Protein AF-A0A836P4I2-F1 (afdb_monomer_lite)

Sequence (95 aa):
MGRRAKKPPKLWDNDDLAFAFNSAADFLEMEEWPEDDGGRQVAAYKEAARRIRRMADRLPAVGPVTEAEKKMRGFTDARRLAGQAGVVRGRSSKP

Structure (mmCIF, N/CA/C/O backbone):
data_AF-A0A836P4I2-F1
#
_entry.id   AF-A0A836P4I2-F1
#
loop_
_atom_site.group_PDB
_atom_site.id
_atom_site.type_symbol
_atom_site.label_atom_id
_atom_site.label_alt_id
_atom_site.label_comp_id
_atom_site.label_asym_id
_atom_site.label_entity_id
_atom_site.label_seq_id
_atom_site.pdbx_PDB_ins_code
_atom_site.Cartn_x
_atom_site.Cartn_y
_atom_site.Cartn_z
_atom_site.occupancy
_atom_site.B_iso_or_equiv
_atom_site.auth_seq_id
_atom_site.auth_comp_id
_atom_site.auth_asym_id
_atom_site.auth_atom_id
_atom_site.pdbx_PDB_model_num
ATOM 1 N N . MET A 1 1 ? -4.660 11.498 45.451 1.00 46.19 1 MET A N 1
ATOM 2 C CA . MET A 1 1 ? -5.408 11.474 44.172 1.00 46.19 1 MET A CA 1
ATOM 3 C C . MET A 1 1 ? -4.422 11.344 43.017 1.00 46.19 1 MET A C 1
ATOM 5 O O . MET A 1 1 ? -3.675 12.281 42.768 1.00 46.19 1 MET A O 1
ATOM 9 N N . GLY A 1 2 ? -4.356 10.185 42.356 1.00 60.25 2 GLY A N 1
ATOM 10 C CA . GLY A 1 2 ? -3.480 9.988 41.196 1.00 60.25 2 GLY A CA 1
ATOM 11 C C . GLY A 1 2 ? -4.092 10.618 39.945 1.00 60.25 2 GLY A C 1
ATOM 12 O O . GLY A 1 2 ? -5.220 10.287 39.582 1.00 60.25 2 GLY A O 1
ATOM 13 N N . ARG A 1 3 ? -3.375 11.536 39.287 1.00 63.72 3 ARG A N 1
ATOM 14 C CA . ARG A 1 3 ? -3.795 12.084 37.989 1.00 63.72 3 ARG A CA 1
ATOM 15 C C . ARG A 1 3 ? -3.774 10.941 36.972 1.00 63.72 3 ARG A C 1
ATOM 17 O O . ARG A 1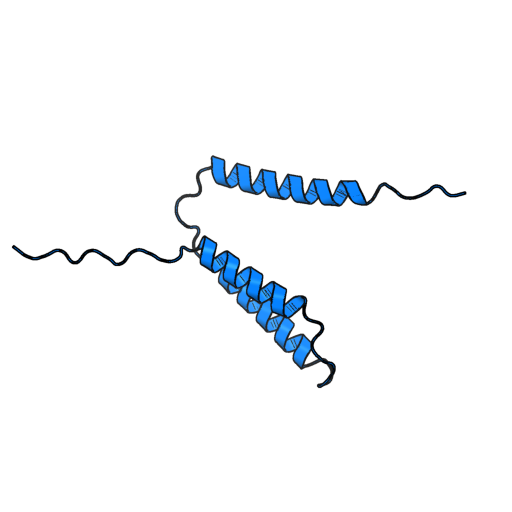 3 ? -2.702 10.471 36.603 1.00 63.72 3 ARG A O 1
ATOM 24 N N . ARG A 1 4 ? -4.944 10.479 36.520 1.00 67.25 4 ARG A N 1
ATOM 25 C CA . ARG A 1 4 ? -5.032 9.601 35.345 1.00 67.25 4 ARG A CA 1
ATOM 26 C C . ARG A 1 4 ? -4.478 10.376 34.152 1.00 67.25 4 ARG A C 1
ATOM 28 O O . ARG A 1 4 ? -5.075 11.370 33.741 1.00 67.25 4 ARG A O 1
ATOM 35 N N . ALA A 1 5 ? -3.335 9.946 33.624 1.00 70.38 5 ALA A N 1
ATOM 36 C CA . ALA A 1 5 ? -2.801 10.484 32.383 1.00 70.38 5 ALA A CA 1
ATOM 37 C C . ALA A 1 5 ? -3.844 10.269 31.274 1.00 70.38 5 ALA A C 1
ATOM 39 O O . ALA A 1 5 ? -4.254 9.135 31.011 1.00 70.38 5 ALA A O 1
ATOM 40 N N . LYS A 1 6 ? -4.324 11.358 30.663 1.00 73.12 6 LYS A N 1
ATOM 41 C CA . LYS A 1 6 ? -5.180 11.269 29.476 1.00 73.12 6 LYS A CA 1
ATOM 42 C C . LYS A 1 6 ? -4.340 10.643 28.364 1.00 73.12 6 LYS A C 1
ATOM 44 O O . LYS A 1 6 ? -3.238 11.119 28.099 1.00 73.12 6 LYS A O 1
ATOM 49 N N . LYS A 1 7 ? -4.837 9.567 27.746 1.00 70.94 7 LYS A N 1
ATOM 50 C CA . LYS A 1 7 ? -4.183 8.996 26.563 1.00 70.94 7 LYS A CA 1
ATOM 51 C C . LYS A 1 7 ? -4.111 10.080 25.478 1.00 70.94 7 LYS A C 1
ATOM 53 O O . LYS A 1 7 ? -5.089 10.818 25.330 1.00 70.94 7 LYS A O 1
ATOM 58 N N . PRO A 1 8 ? -2.985 10.193 24.755 1.00 75.38 8 PRO A N 1
ATOM 59 C CA . PRO A 1 8 ? -2.890 11.128 23.645 1.00 75.38 8 PRO A CA 1
ATOM 60 C C . PRO A 1 8 ? -3.978 10.806 22.607 1.00 75.38 8 PRO A C 1
ATOM 62 O O . PRO A 1 8 ? -4.339 9.632 22.454 1.00 75.38 8 PRO A O 1
ATOM 65 N N . PRO A 1 9 ? -4.530 11.825 21.925 1.00 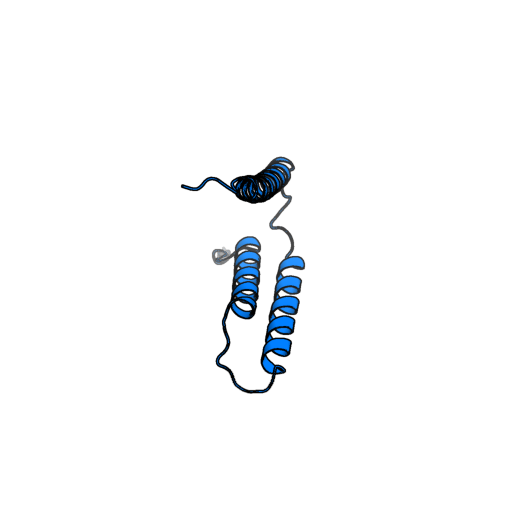75.12 9 PRO A N 1
ATOM 66 C CA . PRO A 1 9 ? -5.498 11.601 20.863 1.00 75.12 9 PRO A CA 1
ATOM 67 C C . PRO A 1 9 ? -4.872 10.715 19.783 1.00 75.12 9 PRO A C 1
ATOM 69 O O . PRO A 1 9 ? -3.715 10.898 19.401 1.00 75.12 9 PRO A O 1
ATOM 72 N N . LYS A 1 10 ? -5.633 9.722 19.321 1.00 75.94 10 LYS A N 1
ATOM 73 C CA . LYS A 1 10 ? -5.216 8.864 18.214 1.00 75.94 10 LYS A CA 1
ATOM 74 C C . LYS A 1 10 ? -5.260 9.709 16.936 1.00 75.94 10 LYS A C 1
ATOM 76 O O . LYS A 1 10 ? -6.325 10.191 16.576 1.00 75.94 10 LYS A O 1
ATOM 81 N N . LEU A 1 11 ? -4.096 9.924 16.324 1.00 79.38 11 LEU A N 1
ATOM 82 C CA . LEU A 1 11 ? -3.921 10.791 15.149 1.00 79.38 11 LEU A CA 1
ATOM 83 C C . LEU A 1 11 ? -4.384 10.145 13.838 1.00 79.38 11 LEU A C 1
ATOM 85 O O . LEU A 1 11 ? -4.779 10.861 12.931 1.00 79.38 11 LEU A O 1
ATOM 89 N N . TRP A 1 12 ? -4.323 8.817 13.758 1.00 83.50 12 TRP A N 1
ATOM 90 C CA . TRP A 1 12 ? -4.636 8.029 12.566 1.00 83.50 12 TRP A CA 1
ATOM 91 C C . TRP A 1 12 ? -5.268 6.700 12.959 1.00 83.50 12 TRP A C 1
ATOM 93 O O . TRP A 1 12 ? -4.886 6.104 13.975 1.00 83.50 12 TRP A O 1
ATOM 103 N N . ASP A 1 13 ? -6.220 6.218 12.172 1.00 87.06 13 ASP A N 1
ATOM 104 C CA . ASP A 1 13 ? -6.793 4.882 12.297 1.00 87.06 13 ASP A CA 1
ATOM 105 C C . ASP A 1 13 ? -6.265 3.908 11.227 1.00 87.06 13 ASP A C 1
ATOM 107 O O . ASP A 1 13 ? -5.314 4.204 10.505 1.00 87.06 13 ASP A O 1
ATOM 111 N N . ASN A 1 14 ? -6.786 2.675 11.202 1.00 87.62 14 ASN A N 1
ATOM 112 C CA . ASN A 1 14 ? -6.286 1.693 10.238 1.00 87.62 14 ASN A CA 1
ATOM 113 C C . ASN A 1 14 ? -6.817 1.955 8.823 1.00 87.62 14 ASN A C 1
ATOM 115 O O . ASN A 1 14 ? -6.202 1.467 7.879 1.00 87.62 14 ASN A O 1
ATOM 119 N N . ASP A 1 15 ? -7.899 2.721 8.663 1.00 86.88 15 ASP A N 1
ATOM 120 C CA . ASP A 1 15 ? -8.382 3.139 7.349 1.00 86.88 15 ASP A CA 1
ATOM 121 C C . ASP A 1 15 ? -7.429 4.195 6.769 1.00 86.88 15 ASP A C 1
ATOM 123 O O . ASP A 1 15 ? -7.035 4.075 5.607 1.00 86.88 15 ASP A O 1
ATOM 127 N N . ASP A 1 16 ? -6.948 5.135 7.594 1.00 89.94 16 ASP A N 1
ATOM 128 C CA . ASP A 1 16 ? -5.893 6.087 7.214 1.00 89.94 16 ASP A CA 1
ATOM 129 C C . ASP A 1 16 ? -4.603 5.362 6.795 1.00 89.94 16 ASP A C 1
ATOM 131 O O . ASP A 1 16 ? -3.987 5.679 5.773 1.00 89.94 16 ASP A O 1
ATOM 135 N N . LEU A 1 17 ? -4.200 4.341 7.561 1.00 90.25 17 LEU A N 1
ATOM 136 C CA . LEU A 1 17 ? -3.014 3.535 7.254 1.00 90.25 17 LEU A CA 1
ATOM 137 C C . LEU A 1 17 ? -3.196 2.704 5.976 1.00 90.25 17 LEU A C 1
ATOM 139 O O . LEU A 1 17 ? -2.269 2.608 5.170 1.00 90.25 17 LEU A O 1
ATOM 143 N N . ALA A 1 18 ? -4.380 2.128 5.755 1.00 89.88 18 ALA 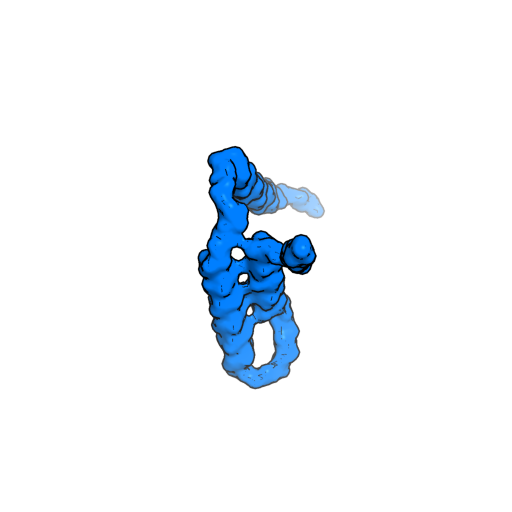A N 1
ATOM 144 C CA . ALA A 1 18 ? -4.685 1.382 4.537 1.00 89.88 18 ALA A CA 1
ATOM 145 C C . ALA A 1 18 ? -4.681 2.300 3.309 1.00 89.88 18 ALA A C 1
ATOM 147 O O . ALA A 1 18 ? -4.144 1.933 2.261 1.00 89.88 18 ALA A O 1
ATOM 148 N N . PHE A 1 19 ? -5.235 3.507 3.436 1.00 89.25 19 PHE A N 1
ATOM 149 C CA . PHE A 1 19 ? -5.194 4.524 2.390 1.00 89.25 19 PHE A CA 1
ATOM 150 C C . PHE A 1 19 ? -3.754 4.938 2.058 1.00 89.25 19 PHE A C 1
ATOM 152 O O . PHE A 1 19 ? -3.386 4.982 0.881 1.00 89.25 19 PHE A O 1
ATOM 159 N N . ALA A 1 20 ? -2.916 5.168 3.073 1.00 93.44 20 ALA A N 1
ATOM 160 C CA . ALA A 1 20 ? -1.511 5.520 2.883 1.00 93.44 20 ALA A CA 1
ATOM 161 C C . ALA A 1 20 ? -0.723 4.410 2.166 1.00 93.44 20 ALA A C 1
ATOM 163 O O . ALA A 1 20 ? 0.024 4.690 1.229 1.00 93.44 20 ALA A O 1
ATOM 164 N N . PHE A 1 21 ? -0.919 3.145 2.553 1.00 93.81 21 PHE A N 1
ATOM 165 C CA . PHE A 1 21 ? -0.265 2.013 1.892 1.00 93.81 21 PHE A CA 1
ATOM 166 C C . PHE A 1 21 ? -0.709 1.843 0.440 1.00 93.81 21 PHE A C 1
ATOM 168 O O . PHE A 1 21 ? 0.136 1.651 -0.432 1.00 93.81 21 PHE A O 1
ATOM 175 N N . ASN A 1 22 ? -2.007 1.952 0.153 1.00 92.00 22 ASN A N 1
ATOM 176 C CA . ASN A 1 22 ? -2.491 1.865 -1.224 1.00 92.00 22 ASN A CA 1
ATOM 177 C C . ASN A 1 22 ? -1.955 3.015 -2.087 1.00 92.00 22 ASN A C 1
ATOM 179 O O . ASN A 1 22 ? -1.459 2.762 -3.179 1.00 92.00 22 ASN A O 1
ATOM 183 N N . SER A 1 23 ? -1.938 4.242 -1.560 1.00 92.81 23 SER A N 1
ATOM 184 C CA . SER A 1 23 ? -1.375 5.403 -2.264 1.00 92.81 23 SER A CA 1
ATOM 185 C C . SER A 1 23 ? 0.118 5.228 -2.566 1.00 92.81 23 SER A C 1
ATOM 187 O O . SER A 1 23 ? 0.570 5.530 -3.667 1.00 92.81 23 SER A O 1
ATOM 189 N N . ALA A 1 24 ? 0.889 4.693 -1.614 1.00 92.44 24 ALA A N 1
ATOM 190 C CA . ALA A 1 24 ? 2.307 4.404 -1.814 1.00 92.44 24 ALA A CA 1
ATOM 191 C C . ALA A 1 24 ? 2.540 3.287 -2.848 1.00 92.44 24 ALA A C 1
ATOM 193 O O . ALA A 1 24 ? 3.494 3.354 -3.618 1.00 92.44 24 ALA A O 1
ATOM 194 N N . ALA A 1 25 ? 1.683 2.263 -2.883 1.00 92.69 25 ALA A N 1
ATOM 195 C CA . ALA A 1 25 ? 1.767 1.209 -3.890 1.00 92.69 25 ALA A CA 1
ATOM 196 C C . ALA A 1 25 ? 1.431 1.731 -5.295 1.00 92.69 25 ALA A C 1
ATOM 198 O O . ALA A 1 25 ? 2.151 1.419 -6.239 1.00 92.69 25 ALA A O 1
ATOM 199 N N . ASP A 1 26 ? 0.386 2.550 -5.419 1.00 89.94 26 ASP A N 1
ATOM 200 C CA . ASP A 1 26 ? -0.016 3.152 -6.691 1.00 89.94 26 ASP A CA 1
ATOM 201 C C . ASP A 1 26 ? 1.072 4.094 -7.228 1.00 89.94 26 ASP A C 1
ATOM 203 O O . ASP A 1 26 ? 1.386 4.055 -8.414 1.00 89.94 26 ASP A O 1
ATOM 207 N N . PHE A 1 27 ? 1.724 4.870 -6.356 1.00 89.38 27 PHE A N 1
ATOM 208 C CA . PHE A 1 27 ? 2.866 5.714 -6.724 1.00 89.38 27 PHE A CA 1
ATOM 209 C C . PHE A 1 27 ? 4.000 4.908 -7.377 1.00 89.38 27 PHE A C 1
ATOM 211 O O . PHE A 1 27 ? 4.476 5.249 -8.456 1.00 89.38 27 PHE A O 1
ATOM 218 N N . LEU A 1 28 ? 4.378 3.781 -6.767 1.00 86.81 28 LEU A N 1
ATOM 219 C CA . LEU A 1 28 ? 5.427 2.900 -7.290 1.00 86.81 28 LEU A CA 1
ATOM 220 C C . LEU A 1 28 ? 5.065 2.252 -8.639 1.00 86.81 28 LEU A C 1
ATOM 222 O O . LEU A 1 28 ? 5.962 1.845 -9.377 1.00 86.81 28 LEU A O 1
ATOM 226 N N . GLU A 1 29 ? 3.771 2.120 -8.940 1.00 82.88 29 GLU A N 1
ATOM 227 C CA . GLU A 1 29 ? 3.257 1.505 -10.167 1.00 82.88 29 GLU A CA 1
ATOM 228 C C . GLU A 1 29 ? 2.991 2.517 -11.296 1.00 82.88 29 GLU A C 1
ATOM 230 O O . GLU A 1 29 ? 3.033 2.119 -12.461 1.00 82.88 29 GLU A O 1
ATOM 235 N N . MET A 1 30 ? 2.707 3.785 -10.973 1.00 73.94 30 MET A N 1
ATOM 236 C CA . MET A 1 30 ? 2.309 4.817 -11.943 1.00 73.94 30 MET A CA 1
ATOM 237 C C . MET A 1 30 ? 3.450 5.720 -12.421 1.00 73.94 30 MET A C 1
ATOM 239 O O . MET A 1 30 ? 3.295 6.349 -13.467 1.00 73.94 30 MET A O 1
ATOM 243 N N . GLU A 1 31 ? 4.572 5.813 -11.703 1.00 65.38 31 GLU A N 1
ATOM 244 C CA . GLU A 1 31 ? 5.690 6.642 -12.164 1.00 65.38 31 GLU A CA 1
ATOM 245 C C . GLU A 1 31 ? 6.419 5.998 -13.353 1.00 65.38 31 GLU A C 1
ATOM 247 O O . GLU A 1 31 ? 6.895 4.860 -13.290 1.00 65.38 31 GLU A O 1
ATOM 252 N N . GLU A 1 32 ? 6.521 6.752 -14.452 1.00 64.25 32 GLU A N 1
ATOM 253 C CA . GLU A 1 32 ? 7.495 6.507 -15.514 1.00 64.25 32 GLU A CA 1
ATOM 254 C C . GLU A 1 32 ? 8.875 6.808 -14.922 1.00 64.25 32 GLU A C 1
ATOM 256 O O . GLU A 1 32 ? 9.358 7.940 -14.928 1.00 64.25 32 GLU A O 1
ATOM 261 N N . TRP A 1 33 ? 9.449 5.792 -14.274 1.00 66.25 33 TRP A N 1
ATOM 262 C CA . TRP A 1 33 ? 10.767 5.892 -13.665 1.00 66.25 33 TRP A CA 1
ATOM 263 C C . TRP A 1 33 ? 11.779 6.272 -14.750 1.00 66.25 33 TRP A C 1
ATOM 265 O O . TRP A 1 33 ? 11.746 5.660 -15.822 1.00 66.25 33 TRP A O 1
ATOM 275 N N . PRO A 1 34 ? 12.658 7.261 -14.496 1.00 68.38 34 PRO A N 1
ATOM 276 C CA . PRO A 1 34 ? 13.647 7.689 -15.475 1.00 68.38 34 PRO A CA 1
ATOM 277 C C . PRO A 1 34 ? 14.410 6.472 -16.003 1.00 68.38 34 PRO A C 1
ATOM 279 O O . PRO A 1 34 ? 14.842 5.622 -15.223 1.00 68.38 34 PRO A O 1
ATOM 282 N N . GLU A 1 35 ? 14.498 6.368 -17.329 1.00 62.91 35 GLU A N 1
ATOM 283 C CA . GLU A 1 35 ? 15.103 5.239 -18.031 1.00 62.91 35 GLU A CA 1
ATOM 284 C C . GLU A 1 35 ? 16.586 5.105 -17.669 1.00 62.91 35 GLU A C 1
ATOM 286 O O . GLU A 1 35 ? 17.430 5.698 -18.329 1.00 62.91 35 GLU A O 1
ATOM 291 N N . ASP A 1 36 ? 16.931 4.311 -16.656 1.00 65.88 36 ASP A N 1
ATOM 292 C CA . ASP A 1 36 ? 18.196 3.578 -16.670 1.00 65.88 36 ASP A CA 1
ATOM 293 C C . ASP A 1 36 ? 18.219 2.423 -15.656 1.00 65.88 36 ASP A C 1
ATOM 295 O O . ASP A 1 36 ? 17.499 2.441 -14.666 1.00 65.88 36 ASP A O 1
ATOM 299 N N . ASP A 1 37 ? 19.042 1.405 -15.919 1.00 57.84 37 ASP A N 1
ATOM 300 C CA . ASP A 1 37 ? 19.192 0.107 -15.219 1.00 57.84 37 ASP A CA 1
ATOM 301 C C . ASP A 1 37 ? 18.296 -1.069 -15.672 1.00 57.84 37 ASP A C 1
ATOM 303 O O . ASP A 1 37 ? 17.989 -2.000 -14.909 1.00 57.84 37 ASP A O 1
ATOM 307 N N . GLY A 1 38 ? 17.949 -1.125 -16.962 1.00 58.94 38 GLY A N 1
ATOM 308 C CA . GLY A 1 38 ? 17.691 -2.408 -17.641 1.00 58.94 38 GLY A CA 1
ATOM 309 C C . GLY A 1 38 ? 16.590 -3.285 -17.020 1.00 58.94 38 GLY A C 1
ATOM 310 O O . GLY A 1 38 ? 16.762 -4.496 -16.868 1.00 58.94 38 GLY A O 1
ATOM 311 N N . GLY A 1 39 ? 15.472 -2.685 -16.601 1.00 66.38 39 GLY A N 1
ATOM 312 C CA . GLY A 1 39 ? 14.262 -3.383 -16.137 1.00 66.38 39 GLY A CA 1
ATOM 313 C C . GLY A 1 39 ? 14.327 -4.019 -14.739 1.00 66.38 39 GLY A C 1
ATOM 314 O O . GLY A 1 39 ? 13.279 -4.363 -14.183 1.00 66.38 39 GLY A O 1
ATOM 315 N N . ARG A 1 40 ? 15.510 -4.139 -14.117 1.00 76.44 40 ARG A N 1
ATOM 316 C CA . ARG A 1 40 ? 15.651 -4.679 -12.748 1.00 76.44 40 ARG A CA 1
ATOM 317 C C . ARG A 1 40 ? 15.039 -3.756 -11.699 1.00 76.44 40 ARG A C 1
ATOM 319 O O . ARG A 1 40 ? 14.391 -4.235 -10.770 1.00 76.44 40 ARG A O 1
ATOM 326 N N . GLN A 1 41 ? 15.190 -2.448 -11.883 1.00 77.31 41 GLN A N 1
ATOM 327 C CA . GLN A 1 41 ? 14.617 -1.439 -10.997 1.00 77.31 41 GLN A CA 1
ATOM 328 C C . GLN A 1 41 ? 13.082 -1.461 -11.043 1.00 77.31 41 GLN A C 1
ATOM 330 O O . GLN A 1 41 ? 12.424 -1.552 -10.011 1.00 77.31 41 GLN A O 1
ATOM 335 N N . VAL A 1 42 ? 12.509 -1.538 -12.249 1.00 80.06 42 VAL A N 1
ATOM 336 C CA . VAL A 1 42 ? 11.059 -1.675 -12.467 1.00 80.06 42 VAL A CA 1
ATOM 337 C C . VAL A 1 42 ? 10.506 -2.932 -11.788 1.00 80.06 42 VAL A C 1
ATOM 339 O O . VAL A 1 42 ? 9.452 -2.891 -11.152 1.00 80.06 42 VAL A O 1
ATOM 342 N N . ALA A 1 43 ? 11.215 -4.061 -11.881 1.00 85.00 43 ALA A N 1
ATOM 343 C CA . ALA A 1 43 ? 10.822 -5.285 -11.186 1.00 85.00 43 ALA A CA 1
ATOM 344 C C . ALA A 1 43 ? 10.880 -5.128 -9.655 1.00 85.00 43 ALA A C 1
ATOM 346 O O . ALA A 1 43 ? 9.983 -5.605 -8.955 1.00 85.00 43 ALA A O 1
ATOM 347 N N . ALA A 1 44 ? 11.897 -4.434 -9.135 1.00 87.12 44 ALA A N 1
ATOM 348 C CA . ALA A 1 44 ? 12.023 -4.145 -7.710 1.00 87.12 44 ALA A CA 1
ATOM 349 C C . ALA A 1 44 ? 10.881 -3.250 -7.199 1.00 87.12 44 ALA A C 1
ATOM 351 O O . ALA A 1 44 ? 10.302 -3.559 -6.156 1.00 87.12 44 ALA A O 1
ATOM 352 N N . TYR A 1 45 ? 10.499 -2.211 -7.947 1.00 85.62 45 TYR A N 1
ATOM 353 C CA . TYR A 1 45 ? 9.380 -1.331 -7.593 1.00 85.62 45 TYR A CA 1
ATOM 354 C C . TYR A 1 45 ? 8.036 -2.054 -7.617 1.00 85.62 45 TYR A C 1
ATOM 356 O O . TYR A 1 45 ? 7.263 -1.938 -6.667 1.00 85.62 45 TYR A O 1
ATOM 364 N N . LYS A 1 46 ? 7.792 -2.899 -8.625 1.00 88.06 46 LYS A N 1
ATOM 365 C CA . LYS A 1 46 ? 6.590 -3.748 -8.673 1.00 88.06 46 LYS A CA 1
ATOM 366 C C . LYS A 1 46 ? 6.508 -4.704 -7.483 1.00 88.06 46 LYS A C 1
ATOM 368 O O . LYS A 1 46 ? 5.426 -4.920 -6.936 1.00 88.06 46 LYS A O 1
ATOM 373 N N . GLU A 1 47 ? 7.633 -5.275 -7.050 1.00 91.94 47 GLU A N 1
ATOM 374 C CA . GLU A 1 47 ? 7.643 -6.088 -5.830 1.00 91.94 47 GLU A CA 1
ATOM 375 C C . GLU A 1 47 ? 7.459 -5.254 -4.556 1.00 91.94 47 GLU A C 1
ATOM 377 O O . GLU A 1 47 ? 6.759 -5.665 -3.631 1.00 91.94 47 GLU A O 1
ATOM 382 N N . ALA A 1 48 ? 8.044 -4.060 -4.486 1.00 92.19 48 ALA A N 1
ATOM 383 C CA . ALA A 1 48 ? 7.814 -3.156 -3.365 1.00 92.19 48 ALA A CA 1
ATOM 384 C C . ALA A 1 48 ? 6.321 -2.797 -3.242 1.00 92.19 48 ALA A C 1
ATOM 386 O O . ALA A 1 48 ? 5.745 -2.982 -2.168 1.00 92.19 48 ALA A O 1
ATOM 387 N N . ALA A 1 49 ? 5.669 -2.420 -4.345 1.00 92.56 49 ALA A N 1
ATOM 388 C CA . ALA A 1 49 ? 4.234 -2.143 -4.393 1.00 92.56 49 ALA A CA 1
ATOM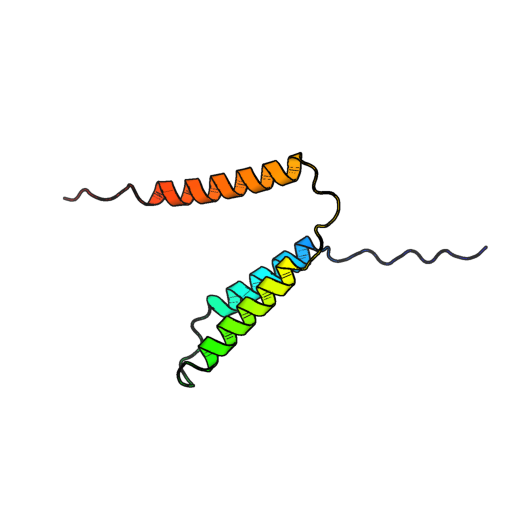 389 C C . ALA A 1 49 ? 3.403 -3.347 -3.921 1.00 92.56 49 ALA A C 1
ATOM 391 O O . ALA A 1 49 ? 2.558 -3.226 -3.031 1.00 92.56 49 ALA A O 1
ATOM 392 N N . ARG A 1 50 ? 3.709 -4.553 -4.420 1.00 93.56 50 ARG A N 1
ATOM 393 C CA . ARG A 1 50 ? 3.044 -5.797 -3.998 1.00 93.56 50 ARG A CA 1
ATOM 394 C C . ARG A 1 50 ? 3.175 -6.051 -2.496 1.00 93.56 50 ARG A C 1
ATOM 396 O O . ARG A 1 50 ? 2.204 -6.449 -1.848 1.00 93.56 50 ARG A O 1
ATOM 403 N N . ARG A 1 51 ? 4.364 -5.852 -1.924 1.00 95.38 51 ARG A N 1
ATOM 404 C CA . ARG A 1 51 ? 4.596 -6.034 -0.482 1.00 95.38 51 ARG A CA 1
ATOM 405 C C . ARG A 1 51 ? 3.825 -5.017 0.350 1.00 95.38 51 ARG A C 1
ATOM 407 O O . ARG A 1 51 ? 3.287 -5.403 1.386 1.00 95.38 51 ARG A O 1
ATOM 414 N N . ILE A 1 52 ? 3.746 -3.769 -0.107 1.00 93.75 52 ILE A N 1
ATOM 415 C CA . ILE A 1 52 ? 2.990 -2.701 0.557 1.00 93.75 52 ILE A CA 1
ATOM 416 C C . ILE A 1 52 ? 1.486 -3.001 0.520 1.00 93.75 52 ILE A C 1
ATOM 418 O O . ILE A 1 52 ? 0.837 -2.935 1.562 1.00 93.75 52 ILE A O 1
ATOM 422 N N . ARG A 1 53 ? 0.939 -3.461 -0.614 1.00 92.19 53 ARG A N 1
ATOM 423 C CA . ARG A 1 53 ? -0.467 -3.910 -0.704 1.00 92.19 53 ARG A CA 1
ATOM 424 C C . ARG A 1 53 ? -0.775 -5.012 0.322 1.00 92.19 53 ARG A C 1
ATOM 426 O O . ARG A 1 53 ? -1.729 -4.908 1.082 1.00 92.19 53 ARG A O 1
ATOM 433 N N . ARG A 1 54 ? 0.127 -5.991 0.482 1.00 92.38 54 ARG A N 1
ATOM 434 C CA . ARG A 1 54 ? 0.000 -7.018 1.538 1.00 92.38 54 ARG A CA 1
ATOM 435 C C . ARG A 1 54 ? 0.061 -6.455 2.959 1.00 92.38 54 ARG A C 1
ATOM 437 O O . ARG A 1 54 ? -0.347 -7.143 3.891 1.00 92.38 54 ARG A O 1
ATOM 444 N N . MET A 1 55 ? 0.677 -5.294 3.188 1.00 90.94 55 MET A N 1
ATOM 445 C CA . MET A 1 55 ? 0.634 -4.633 4.500 1.00 90.94 55 MET A CA 1
ATOM 446 C C . MET A 1 55 ? -0.745 -4.022 4.747 1.00 90.94 55 MET A C 1
ATOM 448 O O . MET A 1 55 ? -1.261 -4.192 5.847 1.00 90.94 55 MET A O 1
ATOM 452 N N . ALA A 1 56 ? -1.364 -3.418 3.726 1.00 89.75 56 ALA A N 1
ATOM 453 C CA . ALA A 1 56 ? -2.739 -2.924 3.798 1.00 89.75 56 ALA A CA 1
ATOM 454 C C . ALA A 1 56 ? -3.738 -4.049 4.108 1.00 89.75 56 ALA A C 1
ATOM 456 O O . ALA A 1 56 ? -4.530 -3.912 5.035 1.00 89.75 56 ALA A O 1
ATOM 457 N N . ASP A 1 57 ? -3.626 -5.198 3.435 1.00 87.00 57 ASP A N 1
ATOM 458 C CA . ASP A 1 57 ? -4.523 -6.350 3.646 1.00 87.00 57 ASP A CA 1
ATOM 459 C C . ASP A 1 57 ? -4.438 -6.950 5.060 1.00 87.00 57 ASP A C 1
ATOM 461 O O . ASP A 1 57 ? -5.365 -7.609 5.530 1.00 87.00 57 ASP A O 1
ATOM 465 N N . ARG A 1 58 ? -3.302 -6.759 5.742 1.00 88.56 58 ARG A N 1
ATOM 466 C CA . ARG A 1 58 ? -3.064 -7.264 7.102 1.00 88.56 58 ARG A CA 1
ATOM 467 C C . ARG A 1 58 ? -3.546 -6.308 8.188 1.00 88.56 58 ARG A C 1
ATOM 469 O O . ARG A 1 58 ? -3.528 -6.689 9.360 1.00 88.56 58 ARG A O 1
ATOM 476 N N . LEU A 1 59 ? -3.942 -5.084 7.836 1.00 86.94 59 LEU A N 1
ATOM 477 C CA . LEU A 1 59 ? -4.487 -4.152 8.811 1.00 86.94 59 LEU A CA 1
ATOM 478 C C . LEU A 1 59 ? -5.839 -4.680 9.310 1.00 86.94 59 LEU A C 1
ATOM 480 O O . LEU A 1 59 ? -6.715 -4.997 8.505 1.00 86.94 59 LEU A O 1
ATOM 484 N N . PRO A 1 60 ? -6.041 -4.792 10.635 1.00 80.00 60 PRO A N 1
ATOM 485 C CA . PRO A 1 60 ? -7.331 -5.204 11.155 1.00 80.00 60 PRO A CA 1
ATOM 486 C C . PRO A 1 60 ? -8.367 -4.130 10.819 1.00 80.00 60 PRO A C 1
ATOM 488 O O . PRO A 1 60 ? -8.105 -2.943 11.017 1.00 80.00 60 PRO A O 1
ATOM 491 N N . ALA A 1 61 ? -9.545 -4.537 10.344 1.00 66.12 61 ALA A N 1
ATOM 492 C CA . ALA A 1 61 ? -10.659 -3.613 10.151 1.00 66.12 61 ALA A CA 1
ATOM 493 C C . ALA A 1 61 ? -10.914 -2.840 11.458 1.00 66.12 61 ALA A C 1
ATOM 495 O O . ALA A 1 61 ? -10.927 -3.433 12.545 1.00 66.12 61 ALA A O 1
ATOM 496 N N . VAL A 1 62 ? -11.052 -1.513 11.373 1.00 57.16 62 VAL A N 1
ATOM 497 C CA . VAL A 1 62 ? -11.301 -0.677 12.552 1.00 57.16 62 VAL A CA 1
ATOM 498 C C . VAL A 1 62 ? -12.720 -0.959 13.053 1.00 57.16 62 VAL A C 1
ATOM 500 O O . VAL A 1 62 ? -13.687 -0.374 12.590 1.00 57.16 62 VAL A O 1
ATOM 503 N N . GLY A 1 63 ? -12.841 -1.874 14.015 1.00 56.91 63 GLY A N 1
ATOM 504 C CA . GLY A 1 63 ? -14.110 -2.205 14.667 1.00 56.91 63 GLY A CA 1
ATOM 505 C C . GLY A 1 63 ? -15.032 -3.119 13.847 1.00 56.91 63 GLY A C 1
ATOM 506 O O . GLY A 1 63 ? -14.739 -3.444 12.694 1.00 56.91 63 GLY A O 1
ATOM 507 N N . PRO A 1 64 ? -16.134 -3.605 14.454 1.00 47.47 64 PRO A N 1
ATOM 508 C CA . PRO A 1 64 ? -17.124 -4.396 13.742 1.00 47.47 64 PRO A CA 1
ATOM 509 C C . PRO A 1 64 ? -17.755 -3.507 12.676 1.00 47.47 64 PRO A C 1
ATOM 511 O O . PRO A 1 64 ? -18.594 -2.665 12.983 1.00 47.47 64 PRO A O 1
ATOM 514 N N . VAL A 1 65 ? -17.332 -3.700 11.429 1.00 52.66 65 VAL A N 1
ATOM 515 C CA . VAL A 1 65 ? -17.991 -3.114 10.266 1.00 52.66 65 VAL A CA 1
ATOM 516 C C . VAL A 1 65 ? -19.441 -3.557 10.353 1.00 52.66 65 VAL A C 1
ATOM 518 O O . VAL A 1 65 ? -19.735 -4.756 10.273 1.00 52.66 65 VAL A O 1
ATOM 521 N N . THR A 1 66 ? -20.346 -2.619 10.606 1.00 59.34 66 THR A N 1
ATOM 522 C CA . THR A 1 66 ? -21.763 -2.964 10.652 1.00 59.34 66 THR A CA 1
ATOM 523 C C . THR A 1 66 ? -22.157 -3.515 9.279 1.00 59.34 66 THR A C 1
ATOM 525 O O . THR A 1 66 ? -21.605 -3.109 8.252 1.00 59.34 66 THR A O 1
ATOM 528 N N . GLU A 1 67 ? -23.107 -4.454 9.222 1.00 57.12 67 GLU A N 1
ATOM 529 C CA . GLU A 1 67 ? -23.633 -4.983 7.947 1.00 57.12 67 GLU A CA 1
ATOM 530 C C . GLU A 1 67 ? -23.992 -3.851 6.961 1.00 57.12 67 GLU A C 1
ATOM 532 O O . GLU A 1 67 ? -23.816 -3.994 5.751 1.00 57.12 67 GLU A O 1
ATOM 537 N N . ALA A 1 68 ? -24.408 -2.690 7.481 1.00 56.50 68 ALA A N 1
ATOM 538 C CA . ALA A 1 68 ? -24.693 -1.479 6.721 1.00 56.50 68 ALA A CA 1
ATOM 539 C C . ALA A 1 68 ? -23.463 -0.895 5.995 1.00 56.50 68 ALA A C 1
ATOM 541 O O . ALA A 1 68 ? -23.551 -0.587 4.806 1.00 56.50 68 ALA A O 1
ATOM 542 N N . GLU A 1 69 ? -22.310 -0.788 6.659 1.00 57.28 69 GLU A N 1
ATOM 543 C CA . GLU A 1 69 ? -21.071 -0.266 6.060 1.00 57.28 69 GLU A CA 1
ATOM 544 C C . GLU A 1 69 ? -20.472 -1.245 5.045 1.00 57.28 69 GLU A C 1
ATOM 546 O O . GLU A 1 69 ? -19.998 -0.838 3.981 1.00 57.28 69 GLU A O 1
ATOM 551 N N . LYS A 1 70 ? -20.576 -2.553 5.314 1.00 59.88 70 LYS A N 1
ATOM 552 C CA . LYS A 1 70 ? -20.151 -3.603 4.376 1.00 59.88 70 LYS A CA 1
ATOM 553 C C . LYS A 1 70 ? -21.000 -3.585 3.098 1.00 59.88 70 LYS A C 1
ATOM 555 O O . LYS A 1 70 ? -20.472 -3.723 1.993 1.00 59.88 70 LYS A O 1
ATOM 560 N N . LYS A 1 71 ? -22.308 -3.342 3.240 1.00 60.94 71 LYS A N 1
ATOM 561 C CA . LYS A 1 71 ? -23.256 -3.204 2.125 1.00 60.94 71 LYS A CA 1
ATOM 562 C C . LYS A 1 71 ? -23.049 -1.900 1.348 1.00 60.94 71 LYS A C 1
ATOM 564 O O . LYS A 1 71 ? -23.142 -1.923 0.124 1.00 60.94 71 LYS A O 1
ATOM 569 N N . MET A 1 72 ? -22.699 -0.797 2.019 1.00 57.72 72 MET A N 1
ATOM 570 C CA . MET A 1 72 ? -22.324 0.456 1.349 1.00 57.72 72 MET A CA 1
ATOM 571 C C . MET A 1 72 ? -21.040 0.313 0.529 1.00 57.72 72 MET A C 1
ATOM 573 O O . MET A 1 72 ? -21.051 0.716 -0.631 1.00 57.72 72 MET A O 1
ATOM 577 N N . ARG A 1 73 ? -19.981 -0.311 1.071 1.00 60.19 73 ARG A N 1
ATOM 578 C CA . ARG A 1 73 ? -18.734 -0.557 0.319 1.00 60.19 73 ARG A CA 1
ATOM 579 C C . ARG A 1 73 ? -18.967 -1.449 -0.907 1.00 60.19 73 ARG A C 1
ATOM 581 O O . ARG A 1 73 ? -18.547 -1.098 -2.008 1.00 60.19 73 ARG A O 1
ATOM 588 N N . GLY A 1 74 ? -19.735 -2.533 -0.752 1.00 60.91 74 GLY A N 1
ATOM 589 C CA . GLY A 1 74 ? -20.127 -3.391 -1.877 1.00 60.91 74 GLY A CA 1
ATOM 590 C C . GLY A 1 74 ? -20.982 -2.668 -2.928 1.00 60.91 74 GLY A C 1
ATOM 591 O O . GLY A 1 74 ? -20.833 -2.912 -4.124 1.00 60.91 74 GLY A O 1
ATOM 592 N N . PHE A 1 75 ? -21.838 -1.731 -2.507 1.00 53.88 75 PHE A N 1
ATOM 593 C CA . PHE A 1 75 ? -22.626 -0.899 -3.418 1.00 53.88 75 PHE A CA 1
ATOM 594 C C . PHE A 1 75 ? -21.762 0.134 -4.154 1.00 53.88 75 PHE A C 1
ATOM 596 O O . PHE A 1 75 ? -21.951 0.339 -5.352 1.00 53.88 75 PHE A O 1
ATOM 603 N N . THR A 1 76 ? -20.789 0.760 -3.483 1.00 59.09 76 THR A N 1
ATOM 604 C CA . THR A 1 76 ? -19.858 1.705 -4.122 1.00 59.09 76 THR A CA 1
ATOM 605 C C . THR A 1 76 ? -18.931 1.020 -5.121 1.00 59.09 76 THR A C 1
ATOM 607 O O . THR A 1 76 ? -18.731 1.562 -6.209 1.00 59.09 76 THR A O 1
ATOM 610 N N . ASP A 1 77 ? -18.445 -0.187 -4.820 1.00 59.41 77 ASP A N 1
ATOM 611 C CA . ASP A 1 77 ? -17.617 -0.966 -5.747 1.00 59.41 77 ASP A CA 1
ATOM 612 C C . ASP A 1 77 ? -18.423 -1.449 -6.958 1.00 59.41 77 ASP A C 1
ATOM 614 O O . ASP A 1 77 ? -17.976 -1.307 -8.099 1.00 59.41 77 ASP A O 1
ATOM 618 N N . ALA A 1 78 ? -19.662 -1.911 -6.750 1.00 59.53 78 ALA A N 1
ATOM 619 C CA . ALA A 1 78 ? -20.563 -2.270 -7.845 1.00 59.53 78 ALA A CA 1
ATOM 620 C C . ALA A 1 78 ? -20.889 -1.066 -8.748 1.00 59.53 78 ALA A C 1
ATOM 622 O O . ALA A 1 78 ? -20.932 -1.198 -9.972 1.00 59.53 78 ALA A O 1
ATOM 623 N N . ARG A 1 79 ? -21.070 0.130 -8.171 1.00 55.78 79 ARG A N 1
ATOM 624 C CA . ARG A 1 79 ? -21.341 1.363 -8.928 1.00 55.78 79 ARG A CA 1
ATOM 625 C C . ARG A 1 79 ? -20.109 1.855 -9.693 1.00 55.78 79 ARG A C 1
ATOM 627 O O . ARG A 1 79 ? -20.252 2.343 -10.811 1.00 55.78 79 ARG A O 1
ATOM 634 N N . ARG A 1 80 ? -18.907 1.681 -9.131 1.00 54.09 80 ARG A N 1
ATOM 635 C CA . ARG A 1 80 ? -17.626 1.988 -9.791 1.00 54.09 80 ARG A CA 1
ATOM 636 C C . ARG A 1 80 ? -17.356 1.046 -10.970 1.00 54.09 80 ARG A C 1
ATOM 638 O O . ARG A 1 80 ? -16.962 1.515 -12.035 1.00 54.09 80 ARG A O 1
ATOM 645 N N . LEU A 1 81 ? -17.643 -0.249 -10.817 1.00 56.91 81 LEU A N 1
ATOM 646 C CA . LEU A 1 81 ? -17.554 -1.245 -11.894 1.00 56.91 81 LEU A CA 1
ATOM 647 C C . LEU A 1 81 ? -18.607 -1.014 -12.992 1.00 56.91 81 LEU A C 1
ATOM 649 O O . LEU A 1 81 ? -18.285 -1.063 -14.178 1.00 56.91 81 LEU A O 1
ATOM 653 N N . ALA A 1 82 ? -19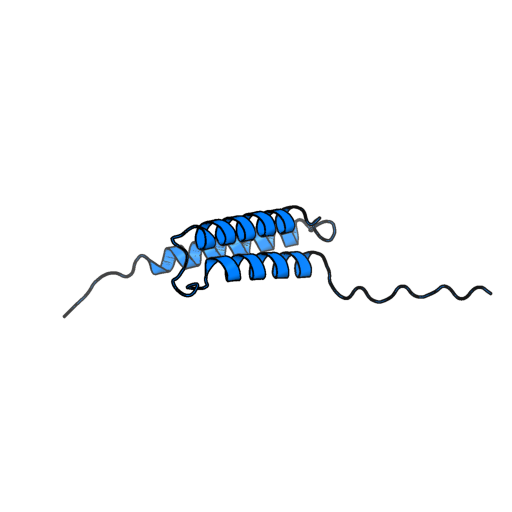.848 -0.681 -12.622 1.00 58.84 82 ALA A N 1
ATOM 654 C CA . ALA A 1 82 ? -20.899 -0.337 -13.582 1.00 58.84 82 ALA A CA 1
ATOM 655 C C . ALA A 1 82 ? -20.595 0.967 -14.348 1.00 58.84 82 ALA A C 1
ATOM 657 O O . ALA A 1 82 ? -20.862 1.055 -15.547 1.00 58.84 82 ALA A O 1
ATOM 658 N N . GLY A 1 83 ? -19.984 1.956 -13.686 1.00 57.06 83 GLY A N 1
ATOM 659 C CA . GLY A 1 83 ? -19.521 3.195 -14.317 1.00 57.06 83 GLY A CA 1
ATOM 660 C C . GLY A 1 83 ? -18.418 2.973 -15.358 1.00 57.06 83 GLY A C 1
ATOM 661 O O . GLY A 1 83 ? -18.419 3.637 -16.390 1.00 57.06 83 GLY A O 1
ATOM 662 N N . GLN A 1 84 ? -17.526 1.997 -15.148 1.00 53.38 84 GLN A N 1
ATOM 663 C CA . GLN A 1 84 ? -16.523 1.610 -16.151 1.00 53.38 84 GLN A CA 1
ATOM 664 C C . GLN A 1 84 ? -17.134 0.843 -17.333 1.00 53.38 84 GLN A C 1
ATOM 666 O O . GLN A 1 84 ? -16.717 1.041 -18.472 1.00 53.38 84 GLN A O 1
ATOM 671 N N . ALA A 1 85 ? -18.165 0.024 -17.102 1.00 52.50 85 ALA A N 1
ATOM 672 C CA . ALA A 1 85 ? -18.847 -0.714 -18.169 1.00 52.50 85 ALA A CA 1
ATOM 673 C C . ALA A 1 85 ? -19.679 0.186 -19.111 1.00 52.50 85 ALA A C 1
ATOM 675 O O . ALA A 1 85 ? -19.893 -0.169 -20.271 1.00 52.50 85 ALA A O 1
ATOM 676 N N . GLY A 1 86 ? -20.123 1.360 -18.644 1.00 47.53 86 GLY A N 1
ATOM 677 C CA . GLY A 1 86 ? -20.904 2.320 -19.436 1.00 47.53 86 GLY A CA 1
ATOM 678 C C . GLY A 1 86 ? -20.101 3.136 -20.458 1.00 47.53 86 GLY A C 1
ATOM 679 O O . GLY A 1 86 ? -20.671 3.615 -21.434 1.00 47.53 86 GLY A O 1
ATOM 680 N N . VAL A 1 87 ? -18.781 3.263 -20.285 1.00 50.59 87 VAL A N 1
ATOM 681 C CA . VAL A 1 87 ? -17.926 4.092 -21.163 1.00 50.59 87 VAL A CA 1
ATOM 682 C C . VAL A 1 87 ? -17.511 3.352 -22.448 1.00 50.59 87 VAL A C 1
ATOM 684 O O . VAL A 1 87 ? -17.128 3.975 -23.434 1.00 50.59 87 VAL A O 1
ATOM 687 N N . VAL A 1 88 ? -17.647 2.021 -22.499 1.00 51.28 88 VAL A N 1
ATOM 688 C CA . VAL A 1 88 ? -17.119 1.195 -23.606 1.00 51.28 88 VAL A CA 1
ATOM 689 C C . VAL A 1 88 ? -18.124 0.994 -24.762 1.00 51.28 88 VAL A C 1
ATOM 691 O O . VAL A 1 88 ? -17.750 0.510 -25.829 1.00 51.28 88 VAL A O 1
ATOM 694 N N . ARG A 1 89 ? -19.395 1.411 -24.628 1.00 49.09 89 ARG A N 1
ATOM 695 C CA . ARG A 1 89 ? -20.438 1.262 -25.677 1.00 49.09 89 ARG A CA 1
ATOM 696 C C . ARG A 1 89 ? -20.801 2.562 -26.410 1.00 49.09 89 ARG A C 1
ATOM 698 O O . ARG A 1 89 ? -21.967 2.817 -26.684 1.00 49.09 89 ARG A O 1
ATOM 705 N N . GLY A 1 90 ? -19.804 3.366 -26.770 1.00 45.22 90 GLY A N 1
ATOM 706 C CA . GLY A 1 90 ? -19.996 4.602 -27.540 1.00 45.22 90 GLY A CA 1
ATOM 707 C C . GLY A 1 90 ? -19.016 4.747 -28.699 1.00 45.22 90 GLY A C 1
ATOM 708 O O . GLY A 1 90 ? -18.362 5.775 -28.822 1.00 45.22 90 GLY A O 1
ATOM 709 N N . ARG A 1 91 ? -18.859 3.709 -29.529 1.00 51.44 91 ARG A N 1
ATOM 710 C CA . ARG A 1 91 ? -18.128 3.814 -30.799 1.00 51.44 91 ARG A CA 1
ATOM 711 C C . ARG A 1 91 ? -19.111 4.196 -31.910 1.00 51.44 91 ARG A C 1
ATOM 713 O O . ARG A 1 91 ? -20.140 3.541 -32.053 1.00 51.44 91 ARG A O 1
ATOM 720 N N . SER A 1 92 ? -18.655 5.090 -32.788 1.00 49.97 92 SER A N 1
ATOM 721 C CA . SER A 1 92 ? -19.051 5.255 -34.203 1.00 49.97 92 SER A CA 1
ATOM 722 C C . SER A 1 92 ? -20.202 6.221 -34.517 1.00 49.97 92 SER A C 1
ATOM 724 O O . SER A 1 92 ? -21.361 5.841 -34.441 1.00 49.97 92 SER A O 1
ATOM 726 N N . SER A 1 93 ? -19.857 7.397 -35.053 1.00 46.66 93 SER A N 1
ATOM 727 C CA . SER A 1 93 ? -20.376 7.858 -36.356 1.00 46.66 93 SER A CA 1
ATOM 728 C C . SER A 1 93 ? -19.682 9.152 -36.806 1.00 46.66 93 SER A C 1
ATOM 730 O O . SER A 1 93 ? -19.823 10.193 -36.169 1.00 46.66 93 SER A O 1
ATOM 732 N N . LYS A 1 94 ? -18.934 9.036 -37.913 1.00 44.47 94 LYS A N 1
ATOM 733 C CA . LYS A 1 94 ? -18.489 10.107 -38.829 1.00 44.47 94 LYS A CA 1
ATOM 734 C C . LYS A 1 94 ? -19.691 10.903 -39.384 1.00 44.47 94 LYS A C 1
ATOM 736 O O . LYS A 1 94 ? -20.809 10.384 -39.328 1.00 44.47 94 LYS A O 1
ATOM 741 N N . PRO A 1 95 ? -19.490 12.123 -39.912 1.00 52.62 95 PRO A N 1
ATOM 742 C CA . PRO A 1 95 ? -18.959 12.302 -41.279 1.00 52.62 95 PRO A CA 1
ATOM 743 C C . PRO A 1 95 ? -17.475 12.673 -41.341 1.00 52.62 95 PRO A C 1
ATOM 745 O O . PRO A 1 95 ? -17.051 13.537 -40.546 1.00 52.62 95 PRO A O 1
#

Foldseek 3Di:
DDPDPDDPDDPDDLVRVLVVLQVQLVVLVPDPPPDDDDCPVNVVSNVVSVVSNVVSVPRPDPPDCPPVNVVVVVVVVVVVVVVVVVVPPDDDDDD

Organism: NCBI:txid1184265

Secondary structure (DSSP, 8-state):
----PPPPP----HHHHHHHHHHHHHHHHH----S-STTHHHHHHHHHHHHHHHHHHTSPPSS---HHHHHHHHHHHHHHHHHHHHSSS------

pLDDT: mean 71.42, std 16.04, range [44.47, 95.38]

Radius of gyration: 21.25 Å; chains: 1; bounding box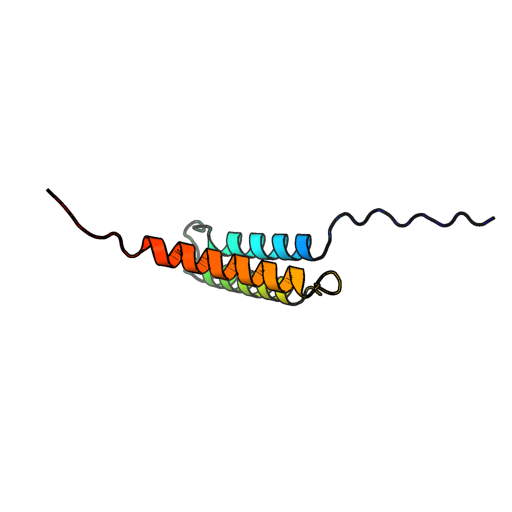: 44×20×86 Å